Protein AF-A0A2V9JIM0-F1 (afdb_monomer)

pLDDT: mean 87.78, std 13.66, range [45.94, 98.75]

Structure (mmCIF, N/CA/C/O backbone):
data_AF-A0A2V9JIM0-F1
#
_entry.id   AF-A0A2V9JIM0-F1
#
loop_
_atom_site.group_PDB
_atom_site.id
_atom_site.type_symbol
_atom_site.label_atom_id
_atom_site.label_alt_id
_atom_site.label_comp_id
_atom_site.label_asym_id
_atom_site.label_entity_id
_atom_site.label_seq_id
_atom_site.pdbx_PDB_ins_code
_atom_site.Cartn_x
_atom_site.Cartn_y
_atom_site.Cartn_z
_atom_site.occupancy
_atom_site.B_iso_or_equiv
_atom_site.auth_seq_id
_atom_site.auth_comp_id
_atom_site.auth_asym_id
_atom_site.auth_atom_id
_atom_site.pdbx_PDB_model_num
ATOM 1 N N . SER A 1 1 ? -52.225 -7.316 52.080 1.00 48.94 1 SER A N 1
ATOM 2 C CA . SER A 1 1 ? -50.772 -7.305 51.815 1.00 48.94 1 SER A CA 1
ATOM 3 C C . SER A 1 1 ? -50.327 -8.736 51.557 1.00 48.94 1 SER A C 1
ATOM 5 O O . SER A 1 1 ? -50.255 -9.518 52.492 1.00 48.94 1 SER A O 1
ATOM 7 N N . SER A 1 2 ? -50.144 -9.144 50.296 1.00 45.94 2 SER A N 1
ATOM 8 C CA . SER A 1 2 ? -49.683 -10.506 49.982 1.00 45.94 2 SER A CA 1
ATOM 9 C C . SER A 1 2 ? -48.158 -10.573 50.063 1.00 45.94 2 SER A C 1
ATOM 11 O O . SER A 1 2 ? -47.454 -10.209 49.123 1.00 45.94 2 SER A O 1
ATOM 13 N N . THR A 1 3 ? -47.663 -11.039 51.201 1.00 54.75 3 THR A N 1
ATOM 14 C CA . THR A 1 3 ? -46.244 -11.136 51.573 1.00 54.75 3 THR A CA 1
ATOM 15 C C . THR A 1 3 ? -45.541 -12.387 51.009 1.00 54.75 3 THR A C 1
ATOM 17 O O . THR A 1 3 ? -44.671 -12.938 51.670 1.00 54.75 3 THR A O 1
ATOM 20 N N . ASN A 1 4 ? -45.906 -12.866 49.810 1.00 56.72 4 ASN A N 1
ATOM 21 C CA . ASN A 1 4 ? -45.514 -14.209 49.329 1.00 56.72 4 ASN A CA 1
ATOM 22 C C . ASN A 1 4 ? -44.650 -14.255 48.055 1.00 56.72 4 ASN A C 1
ATOM 24 O O . ASN A 1 4 ? -44.518 -15.320 47.460 1.00 56.72 4 ASN A O 1
ATOM 28 N N . TYR A 1 5 ? -44.027 -13.153 47.633 1.00 58.66 5 TYR A N 1
ATOM 29 C CA . TYR A 1 5 ? -43.109 -13.178 46.486 1.00 58.66 5 TYR A CA 1
ATOM 30 C C . TYR A 1 5 ? -41.718 -12.691 46.893 1.00 58.66 5 TYR A C 1
ATOM 32 O O . TYR A 1 5 ? -41.490 -11.495 47.057 1.00 58.66 5 TYR A O 1
ATOM 40 N N . ALA A 1 6 ? -40.783 -13.631 47.042 1.00 64.25 6 ALA A N 1
ATOM 41 C CA . ALA A 1 6 ? -39.358 -13.332 47.047 1.00 64.25 6 ALA A CA 1
ATOM 42 C C . ALA A 1 6 ? -38.899 -13.218 45.588 1.00 64.25 6 ALA A C 1
ATOM 44 O O . ALA A 1 6 ? -38.800 -14.217 44.878 1.00 64.25 6 ALA A O 1
ATOM 45 N N . VAL A 1 7 ? -38.669 -11.990 45.120 1.00 65.06 7 VAL A N 1
ATOM 46 C CA . VAL A 1 7 ? -38.095 -11.740 43.794 1.00 65.06 7 VAL A CA 1
ATOM 47 C C . VAL A 1 7 ? -36.579 -11.840 43.915 1.00 65.06 7 VAL A C 1
ATOM 49 O O . VAL A 1 7 ? -35.930 -10.956 44.468 1.00 65.06 7 VAL A O 1
ATOM 52 N N . THR A 1 8 ? -36.010 -12.928 43.410 1.00 63.12 8 THR A N 1
ATOM 53 C CA . THR A 1 8 ? -34.559 -13.096 43.284 1.00 63.12 8 THR A CA 1
ATOM 54 C C . THR A 1 8 ? -34.111 -12.674 41.892 1.00 63.12 8 THR A C 1
ATOM 56 O O . THR A 1 8 ? -34.502 -13.286 40.899 1.00 63.12 8 THR A O 1
ATOM 59 N N . TYR A 1 9 ? -33.270 -11.644 41.821 1.00 56.97 9 TYR A N 1
ATOM 60 C CA . TYR A 1 9 ? -32.608 -11.236 40.586 1.00 56.97 9 TYR A CA 1
ATOM 61 C C . TYR A 1 9 ? -31.336 -12.059 40.400 1.00 56.97 9 TYR A C 1
ATOM 63 O O . TYR A 1 9 ? -30.395 -11.950 41.183 1.00 56.97 9 TYR A O 1
ATOM 71 N N . VAL A 1 10 ? -31.307 -12.878 39.352 1.00 69.62 10 VAL A N 1
ATOM 72 C CA . VAL A 1 10 ? -30.068 -13.493 38.874 1.00 69.62 10 VAL A CA 1
ATOM 73 C C . VAL A 1 10 ? -29.445 -12.526 37.876 1.00 69.62 10 VAL A C 1
ATOM 75 O O . VAL A 1 10 ? -30.069 -12.181 36.874 1.00 69.62 10 VAL A O 1
ATOM 78 N N . ALA A 1 11 ? -28.229 -12.060 38.158 1.00 68.12 11 ALA A N 1
ATOM 79 C CA . ALA A 1 11 ? -27.498 -11.215 37.226 1.00 68.12 11 ALA A CA 1
ATOM 80 C C . ALA A 1 11 ? -27.100 -12.037 35.990 1.00 68.12 11 ALA A C 1
ATOM 82 O O . ALA A 1 11 ? -26.379 -13.028 36.102 1.00 68.12 11 ALA A O 1
ATOM 83 N N . GLY A 1 12 ? -27.576 -11.626 34.815 1.00 68.69 12 GLY A N 1
ATOM 84 C CA . GLY A 1 12 ? -27.058 -12.118 33.542 1.00 68.69 12 GLY A CA 1
ATOM 85 C C . GLY A 1 12 ? -25.710 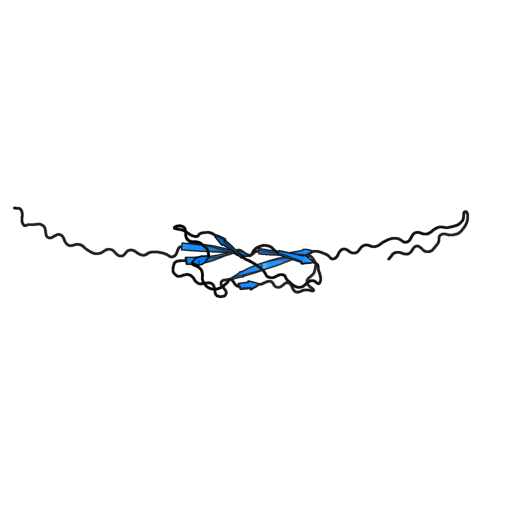-11.472 33.220 1.00 68.69 12 GLY A C 1
ATOM 86 O O . GLY A 1 12 ? -25.439 -10.343 33.629 1.00 68.69 12 GLY A O 1
ATOM 87 N N . THR A 1 13 ? -24.862 -12.172 32.473 1.00 68.38 13 THR A N 1
ATOM 88 C CA . THR A 1 13 ? -23.616 -11.620 31.933 1.00 68.38 13 THR A CA 1
ATOM 89 C C . THR A 1 13 ? -23.851 -11.078 30.522 1.00 68.38 13 THR A C 1
ATOM 91 O O . THR A 1 13 ? -24.440 -11.751 29.680 1.00 68.38 13 THR A O 1
ATOM 94 N N . LEU A 1 14 ? -23.383 -9.856 30.254 1.00 67.44 14 LEU A N 1
ATOM 95 C CA . LEU A 1 14 ? -23.351 -9.270 28.913 1.00 67.44 14 LEU A CA 1
ATOM 96 C C . LEU A 1 14 ? -21.912 -9.302 28.391 1.00 67.44 14 LEU A C 1
ATOM 98 O O . LEU A 1 14 ? -21.028 -8.676 28.973 1.00 67.44 14 LEU A O 1
ATOM 102 N N . THR A 1 15 ? -21.680 -10.012 27.289 1.00 72.88 15 THR A N 1
ATOM 103 C CA . THR A 1 15 ? -20.395 -10.011 26.581 1.00 72.88 15 THR A CA 1
ATOM 104 C C . THR A 1 15 ? -20.461 -9.019 25.426 1.00 72.88 15 THR A C 1
ATOM 106 O O . THR A 1 15 ? -21.327 -9.130 24.562 1.00 72.88 15 THR A O 1
ATOM 109 N N . ILE A 1 16 ? -19.550 -8.044 25.415 1.00 75.31 16 ILE A N 1
ATOM 110 C CA . ILE A 1 16 ? -19.388 -7.102 24.304 1.00 75.31 16 ILE A CA 1
ATOM 111 C C . ILE A 1 16 ? -18.238 -7.612 23.436 1.00 75.31 16 ILE A C 1
ATOM 113 O O . ILE A 1 16 ? -17.094 -7.669 23.887 1.00 75.31 16 ILE A O 1
ATOM 117 N N . ASN A 1 17 ? -18.535 -7.981 22.193 1.00 84.88 17 ASN A N 1
ATOM 118 C CA . ASN A 1 17 ? -17.509 -8.378 21.235 1.00 84.88 17 ASN A CA 1
ATOM 119 C C . ASN A 1 17 ? -16.884 -7.131 20.599 1.00 84.88 17 ASN A C 1
ATOM 121 O O . ASN A 1 17 ? -17.587 -6.172 20.280 1.00 84.88 17 ASN A O 1
ATOM 125 N N . ALA A 1 18 ? -15.569 -7.167 20.378 1.00 88.00 18 ALA A N 1
ATOM 126 C CA . ALA A 1 18 ? -14.876 -6.127 19.629 1.00 88.00 18 ALA A CA 1
ATOM 127 C C . ALA A 1 18 ? -15.408 -6.053 18.186 1.00 88.00 18 ALA A C 1
ATOM 129 O O . ALA A 1 18 ? -15.612 -7.083 17.537 1.00 88.00 18 ALA A O 1
ATOM 130 N N . ALA A 1 19 ? -15.607 -4.838 17.678 1.00 92.94 19 ALA A N 1
ATOM 131 C CA . ALA A 1 19 ? -15.981 -4.617 16.285 1.00 92.94 19 ALA A CA 1
ATOM 132 C C . ALA A 1 19 ? -14.772 -4.843 15.354 1.00 92.94 19 ALA A C 1
ATOM 134 O O . ALA A 1 19 ? -13.628 -4.891 15.802 1.00 92.94 19 ALA A O 1
ATOM 135 N N . VAL A 1 20 ? -14.999 -5.001 14.049 1.00 96.00 20 VAL A N 1
ATOM 136 C CA . VAL A 1 20 ? -13.913 -5.216 13.076 1.00 96.00 20 VAL A CA 1
ATOM 137 C C . VAL A 1 20 ? -13.655 -3.933 12.293 1.00 96.00 20 VAL A 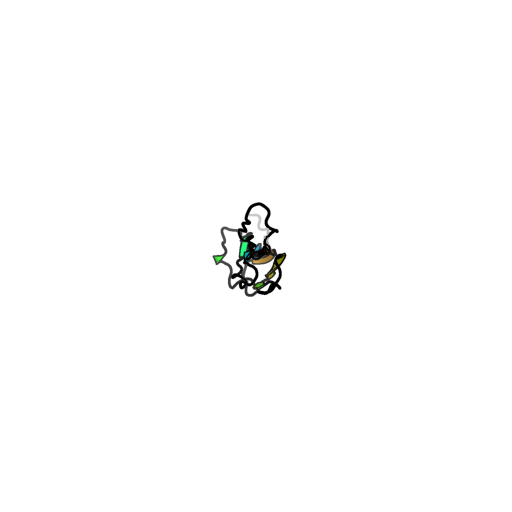C 1
ATOM 139 O O . VAL A 1 20 ? -14.552 -3.427 11.625 1.00 96.00 20 VAL A O 1
ATOM 142 N N . VAL A 1 21 ? -12.412 -3.449 12.316 1.00 97.81 21 VAL A N 1
ATOM 143 C CA . VAL A 1 21 ? -11.926 -2.414 11.395 1.00 97.81 21 VAL A CA 1
ATOM 144 C C . VAL A 1 21 ? -11.207 -3.083 10.233 1.00 97.81 21 VAL A C 1
ATOM 146 O O . VAL A 1 21 ? -10.300 -3.893 10.424 1.00 97.81 21 VAL A O 1
ATOM 149 N N . THR A 1 22 ? -11.582 -2.715 9.013 1.00 98.44 22 THR A N 1
ATOM 150 C CA . THR A 1 22 ? -10.874 -3.136 7.804 1.00 98.44 22 THR A CA 1
ATOM 151 C C . THR A 1 22 ? -9.791 -2.121 7.466 1.00 98.44 22 THR A C 1
ATOM 153 O O . THR A 1 22 ? -10.084 -0.949 7.216 1.00 98.44 22 THR A O 1
ATOM 156 N N . VAL A 1 23 ? -8.544 -2.586 7.445 1.00 98.62 23 VAL A N 1
ATOM 157 C CA . VAL A 1 23 ? -7.349 -1.834 7.062 1.00 98.62 23 VAL A CA 1
ATOM 158 C C . VAL A 1 23 ? -7.002 -2.186 5.620 1.00 98.62 23 VAL A C 1
ATOM 160 O O . VAL A 1 23 ? -6.628 -3.320 5.324 1.00 98.62 23 VAL A O 1
ATOM 163 N N . THR A 1 24 ? -7.118 -1.219 4.718 1.00 98.62 24 THR A N 1
ATOM 164 C CA . THR A 1 24 ? -6.848 -1.413 3.289 1.00 98.62 24 THR A CA 1
ATOM 165 C C . THR A 1 24 ? -5.568 -0.693 2.905 1.00 98.62 24 THR A C 1
ATOM 167 O O . THR A 1 24 ? -5.483 0.525 3.050 1.00 98.62 24 THR A O 1
ATOM 170 N N . ALA A 1 25 ? -4.572 -1.422 2.404 1.00 98.69 25 ALA A N 1
ATOM 171 C CA . ALA A 1 25 ? -3.400 -0.799 1.799 1.00 98.69 25 ALA A CA 1
ATOM 172 C C . ALA A 1 25 ? -3.813 -0.042 0.531 1.00 98.69 25 ALA A C 1
ATOM 174 O O . ALA A 1 25 ? -4.405 -0.610 -0.387 1.00 98.69 25 ALA A O 1
ATOM 175 N N . ASN A 1 26 ? -3.486 1.246 0.473 1.00 98.62 26 ASN A N 1
ATOM 176 C CA . ASN A 1 26 ? -3.786 2.065 -0.689 1.00 98.62 26 ASN A CA 1
ATOM 177 C C . ASN A 1 26 ? -2.856 1.688 -1.847 1.00 98.62 26 ASN A C 1
ATOM 179 O O . ASN A 1 26 ? -1.669 1.412 -1.651 1.00 98.62 26 ASN A O 1
ATOM 183 N N . ASN A 1 27 ? -3.393 1.719 -3.065 1.00 98.56 27 ASN A N 1
ATOM 184 C CA . ASN A 1 27 ? -2.592 1.505 -4.263 1.00 98.56 27 ASN A CA 1
ATOM 185 C C . ASN A 1 27 ? -1.558 2.622 -4.433 1.00 98.56 27 ASN A C 1
ATOM 187 O O . ASN A 1 27 ? -1.804 3.781 -4.095 1.00 98.56 27 ASN A O 1
ATOM 191 N N . ALA A 1 28 ? -0.414 2.271 -5.006 1.00 98.19 28 ALA A N 1
ATOM 192 C CA . ALA A 1 28 ? 0.673 3.197 -5.280 1.00 98.19 28 ALA A CA 1
ATOM 193 C C . ALA A 1 28 ? 1.263 2.937 -6.667 1.00 98.19 28 ALA A C 1
ATOM 195 O O . ALA A 1 28 ? 1.039 1.891 -7.277 1.00 98.19 28 ALA A O 1
ATOM 196 N N . SER A 1 29 ? 2.052 3.881 -7.173 1.00 97.25 29 SER A N 1
ATOM 197 C CA . SER A 1 29 ? 2.815 3.674 -8.401 1.00 97.25 29 SER A CA 1
ATOM 198 C C . SER A 1 29 ? 4.184 4.335 -8.333 1.00 97.25 29 SER A C 1
ATOM 200 O O . SER A 1 29 ? 4.401 5.254 -7.541 1.00 97.25 29 SER A O 1
ATOM 202 N N . ARG A 1 30 ? 5.114 3.851 -9.157 1.00 95.56 30 ARG A N 1
ATOM 203 C CA . ARG A 1 30 ? 6.428 4.470 -9.364 1.00 95.56 30 ARG A CA 1
ATOM 204 C C . ARG A 1 30 ? 6.961 4.182 -10.760 1.00 95.56 30 ARG A C 1
ATOM 206 O O . ARG A 1 30 ? 6.520 3.239 -11.411 1.00 95.56 30 ARG A O 1
ATOM 213 N N . ALA A 1 31 ? 7.936 4.965 -11.207 1.00 94.19 31 ALA A N 1
ATOM 214 C CA . ALA A 1 31 ? 8.709 4.637 -12.400 1.00 94.19 31 ALA A CA 1
ATOM 215 C C . ALA A 1 31 ? 9.717 3.509 -12.115 1.00 94.19 31 ALA A C 1
ATOM 217 O O . ALA A 1 31 ? 10.206 3.363 -10.990 1.00 94.19 31 ALA A O 1
ATOM 218 N N . TYR A 1 32 ? 10.057 2.733 -13.143 1.00 91.94 32 TYR A N 1
ATOM 219 C CA . TYR A 1 32 ? 11.172 1.790 -13.095 1.00 91.94 32 TYR A CA 1
ATOM 220 C C . TYR A 1 32 ? 12.469 2.491 -12.655 1.00 91.94 32 TYR A C 1
ATOM 222 O O . TYR A 1 32 ? 12.755 3.611 -13.077 1.00 91.94 32 TYR A O 1
ATOM 230 N N . GLY A 1 33 ? 13.240 1.846 -11.777 1.00 90.19 33 GLY A N 1
ATOM 231 C CA . GLY A 1 33 ? 14.464 2.406 -11.198 1.00 90.19 33 GLY A CA 1
ATOM 232 C C . GLY A 1 33 ? 14.249 3.370 -10.025 1.00 90.19 33 GLY 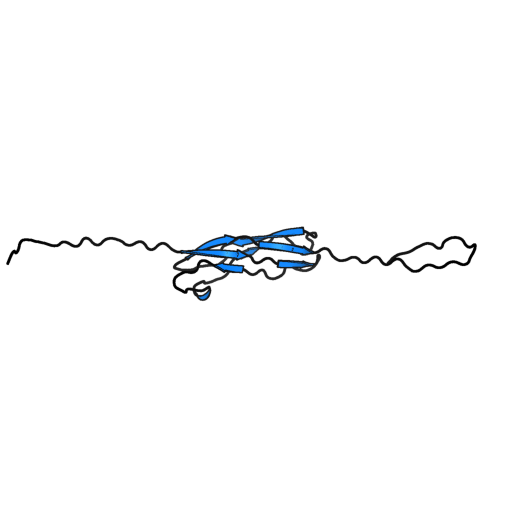A C 1
ATOM 233 O O . GLY A 1 33 ? 15.178 3.578 -9.248 1.00 90.19 33 GLY A O 1
ATOM 234 N N . ALA A 1 34 ? 13.042 3.916 -9.829 1.00 93.56 34 ALA A N 1
ATOM 235 C CA . ALA A 1 34 ? 12.744 4.747 -8.662 1.00 93.56 34 ALA A CA 1
ATOM 236 C C . ALA A 1 34 ? 12.595 3.898 -7.387 1.00 93.56 34 ALA A C 1
ATOM 238 O O . ALA A 1 34 ? 12.197 2.731 -7.447 1.00 93.56 34 ALA A O 1
ATOM 239 N N . ALA A 1 35 ? 12.863 4.491 -6.222 1.00 95.75 35 ALA A N 1
ATOM 240 C CA . ALA A 1 35 ? 12.577 3.863 -4.933 1.00 95.75 35 ALA A CA 1
ATOM 241 C C . ALA A 1 35 ? 11.064 3.643 -4.734 1.00 95.75 35 ALA A C 1
ATOM 243 O O . ALA A 1 35 ? 10.236 4.332 -5.336 1.00 95.75 35 ALA A O 1
ATOM 244 N N . ASN A 1 36 ? 10.696 2.687 -3.875 1.00 96.69 36 ASN A N 1
ATOM 245 C CA . ASN A 1 36 ? 9.298 2.517 -3.479 1.00 96.69 36 ASN A CA 1
ATOM 246 C C . ASN A 1 36 ? 8.808 3.763 -2.724 1.00 96.69 36 ASN A C 1
ATOM 248 O O . ASN A 1 36 ? 9.537 4.262 -1.863 1.00 96.69 36 ASN A O 1
ATOM 252 N N . PRO A 1 37 ? 7.591 4.258 -3.015 1.00 97.25 37 PRO A N 1
ATOM 253 C CA . PRO A 1 37 ? 7.002 5.330 -2.228 1.00 97.25 37 PRO A CA 1
ATOM 254 C C . PRO A 1 37 ? 6.664 4.831 -0.819 1.00 97.25 37 PRO A C 1
ATOM 256 O O . PRO A 1 37 ? 6.527 3.628 -0.583 1.00 97.25 37 PRO A O 1
ATOM 259 N N . THR A 1 38 ? 6.458 5.760 0.111 1.00 97.31 38 THR A N 1
ATOM 260 C CA . THR A 1 38 ? 5.846 5.431 1.401 1.00 97.31 38 THR A CA 1
ATOM 261 C C . THR A 1 38 ? 4.416 4.953 1.164 1.00 97.31 38 THR A C 1
ATOM 263 O O . THR A 1 38 ? 3.583 5.698 0.646 1.00 97.31 38 THR A O 1
ATOM 266 N N . PHE A 1 39 ? 4.123 3.708 1.534 1.00 98.25 39 PHE A N 1
ATOM 267 C CA . PHE A 1 39 ? 2.771 3.169 1.435 1.00 98.25 39 PHE A CA 1
ATOM 268 C C . PHE A 1 39 ? 1.867 3.748 2.521 1.00 98.25 39 PHE A C 1
ATOM 270 O O . PHE A 1 39 ? 2.309 4.064 3.624 1.00 98.25 39 PHE A O 1
ATOM 277 N N . THR A 1 40 ? 0.583 3.866 2.202 1.00 98.25 40 THR A N 1
ATOM 278 C CA . THR A 1 40 ? -0.446 4.368 3.117 1.00 98.25 40 THR A CA 1
ATOM 279 C C . THR A 1 40 ? -1.597 3.374 3.198 1.00 98.25 40 THR A C 1
ATOM 281 O O . THR A 1 40 ? -1.730 2.499 2.341 1.00 98.25 40 THR A O 1
ATOM 284 N N . ALA A 1 41 ? -2.428 3.499 4.229 1.00 98.25 41 ALA A N 1
ATOM 285 C CA . ALA A 1 41 ? -3.618 2.679 4.402 1.00 98.25 41 ALA A CA 1
ATOM 286 C C . ALA A 1 41 ? -4.848 3.543 4.686 1.00 98.25 41 ALA A C 1
ATOM 288 O O . ALA A 1 41 ? -4.736 4.648 5.219 1.00 98.25 41 ALA A O 1
ATOM 289 N N . SER A 1 42 ? -6.015 3.019 4.335 1.00 98.00 42 SER A N 1
ATOM 290 C CA . SER A 1 42 ? -7.327 3.549 4.696 1.00 98.00 42 SER A CA 1
ATOM 291 C C . SER A 1 42 ? -8.034 2.598 5.664 1.00 98.00 42 SER A C 1
ATOM 293 O O . SER A 1 42 ? -7.788 1.390 5.668 1.00 98.00 42 SER A O 1
ATOM 295 N N . TYR A 1 43 ? -8.898 3.156 6.512 1.00 97.94 43 TYR A N 1
ATOM 296 C CA . TYR A 1 43 ? -9.575 2.435 7.590 1.00 97.94 43 TYR A CA 1
ATOM 297 C C . TYR A 1 43 ? -11.084 2.603 7.458 1.00 97.94 43 TYR A C 1
ATOM 299 O O . TYR A 1 43 ? -11.567 3.708 7.209 1.00 97.94 43 TYR A O 1
ATOM 307 N N . SER A 1 44 ? -11.829 1.519 7.647 1.00 97.44 44 SER 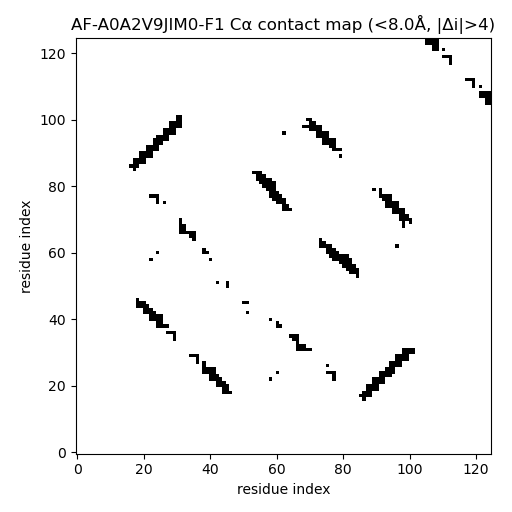A N 1
ATOM 308 C CA . SER A 1 44 ? -13.296 1.515 7.600 1.00 97.44 44 SER A CA 1
ATOM 309 C C . SER A 1 44 ? -13.879 0.501 8.586 1.00 97.44 44 SER A C 1
ATOM 311 O O . SER A 1 44 ? -13.167 -0.389 9.046 1.00 97.44 44 SER A O 1
ATOM 313 N N . GLY A 1 45 ? -15.166 0.630 8.918 1.00 95.50 45 GLY A N 1
ATOM 314 C CA . GLY A 1 45 ? -15.843 -0.265 9.871 1.00 95.50 45 GLY A CA 1
ATOM 315 C C . GLY A 1 45 ? -15.873 0.235 11.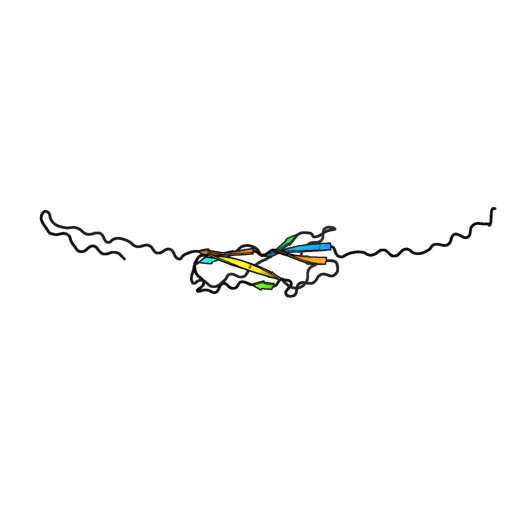319 1.00 95.50 45 GLY A C 1
ATOM 316 O O . GLY A 1 45 ? -16.265 -0.512 12.211 1.00 95.50 45 GLY A O 1
ATOM 317 N N . PHE A 1 46 ? -15.492 1.492 11.566 1.00 95.75 46 PHE A N 1
ATOM 318 C CA . PHE A 1 46 ? -15.721 2.130 12.864 1.00 95.75 46 PHE A CA 1
ATOM 319 C C . PHE A 1 46 ? -17.219 2.252 13.157 1.00 95.75 46 PHE A C 1
ATOM 321 O O . PHE A 1 46 ? -18.027 2.486 12.255 1.00 95.75 46 PHE A O 1
ATOM 328 N N . VAL A 1 47 ? -17.580 2.113 14.430 1.00 93.69 47 VAL A N 1
ATOM 329 C 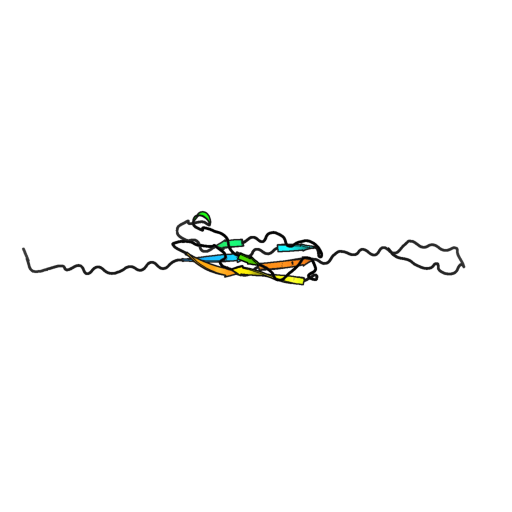CA . VAL A 1 47 ? -18.961 2.202 14.918 1.00 93.69 47 VAL A CA 1
ATOM 330 C C . VAL A 1 47 ? -19.078 3.312 15.960 1.00 93.69 47 VAL A C 1
ATOM 332 O O . VAL A 1 47 ? -18.077 3.851 16.415 1.00 93.69 47 VAL A O 1
ATOM 335 N N . ASN A 1 48 ? -20.304 3.685 16.334 1.00 92.50 48 ASN A N 1
ATOM 336 C CA . ASN A 1 48 ? -20.571 4.669 17.397 1.00 92.50 48 ASN A CA 1
ATOM 337 C C . ASN A 1 48 ? -19.957 6.068 17.175 1.00 92.50 48 ASN A C 1
ATOM 339 O O . ASN A 1 48 ? -19.765 6.814 18.129 1.00 92.50 48 ASN A O 1
ATOM 343 N N . GLY A 1 49 ? -19.673 6.439 15.922 1.00 92.94 49 GLY A N 1
ATOM 344 C CA . GLY A 1 49 ? -19.027 7.716 15.597 1.00 92.94 49 GLY A CA 1
ATOM 345 C C . GLY A 1 49 ? -17.514 7.732 15.830 1.00 92.94 49 GLY A C 1
ATOM 346 O O . GLY A 1 49 ? -16.897 8.787 15.689 1.00 92.94 49 GLY A O 1
ATOM 347 N N . ASP A 1 50 ? -16.912 6.583 16.149 1.00 95.94 50 ASP A N 1
ATOM 348 C CA . ASP A 1 50 ? -15.465 6.452 16.254 1.00 95.94 50 ASP A CA 1
ATOM 349 C C . ASP A 1 50 ? -14.782 6.733 14.909 1.00 95.94 50 ASP A C 1
ATOM 351 O O . ASP A 1 50 ? -15.336 6.553 13.821 1.00 95.94 50 ASP A O 1
ATOM 355 N N . THR A 1 51 ? -13.524 7.153 14.994 1.00 95.88 51 THR A N 1
ATOM 356 C CA . THR A 1 51 ? -12.658 7.407 13.840 1.00 95.88 51 THR A CA 1
ATOM 357 C C . THR A 1 51 ? -11.297 6.760 14.069 1.00 95.88 51 THR A C 1
ATOM 359 O O . THR A 1 51 ? -11.035 6.215 15.139 1.00 95.88 51 THR A O 1
ATOM 362 N N . ALA A 1 52 ? -10.376 6.883 13.108 1.00 94.75 52 ALA A N 1
ATOM 363 C CA . ALA A 1 52 ? -9.008 6.379 13.251 1.00 94.75 52 ALA A CA 1
ATOM 364 C C . ALA A 1 52 ? -8.250 6.926 14.482 1.00 94.75 52 ALA A C 1
ATOM 366 O O . ALA A 1 52 ? -7.238 6.348 14.860 1.00 94.75 52 ALA A O 1
ATOM 367 N N . ALA A 1 53 ? -8.746 7.980 15.143 1.00 95.88 53 ALA A N 1
ATOM 368 C CA . ALA A 1 53 ? -8.190 8.499 16.393 1.00 95.88 53 ALA A CA 1
ATOM 369 C C . ALA A 1 53 ? -8.238 7.502 17.570 1.00 95.88 53 ALA A C 1
ATOM 371 O O . ALA A 1 53 ? -7.481 7.664 18.522 1.00 95.88 53 ALA A O 1
ATOM 372 N N . VAL A 1 54 ? -9.103 6.478 17.522 1.00 95.81 54 VAL A N 1
ATOM 373 C CA . VAL A 1 54 ? -9.155 5.419 18.554 1.00 95.81 54 VAL A CA 1
ATOM 374 C C . VAL A 1 54 ? -8.105 4.325 18.340 1.00 95.81 54 VAL A C 1
ATOM 376 O O . VAL A 1 54 ? -7.949 3.441 19.184 1.00 95.81 54 VAL A O 1
ATOM 379 N N . LEU A 1 55 ? -7.405 4.353 17.203 1.00 96.44 55 LEU A N 1
ATOM 380 C CA . LEU A 1 55 ? -6.336 3.415 16.886 1.00 96.44 55 LEU A CA 1
ATOM 381 C C . LEU A 1 55 ? -5.003 3.935 17.425 1.00 96.44 55 LEU A C 1
ATOM 383 O O . LEU A 1 55 ? -4.729 5.132 17.413 1.00 96.44 55 LEU A O 1
ATOM 387 N N . SER A 1 56 ? -4.146 3.017 17.860 1.00 97.75 56 SER A N 1
ATOM 388 C CA . SER A 1 56 ? -2.760 3.299 18.233 1.00 97.75 56 SER A CA 1
ATOM 389 C C . SER A 1 56 ? -1.799 2.486 17.372 1.00 97.75 56 SER A C 1
ATOM 391 O O . SER A 1 56 ? -2.110 1.360 16.982 1.00 97.75 56 SER A O 1
ATOM 393 N N . GLY A 1 57 ? -0.618 3.042 17.101 1.00 96.94 57 GLY A N 1
ATOM 394 C CA . GLY A 1 57 ? 0.375 2.427 16.218 1.00 96.94 57 GLY A CA 1
ATOM 395 C C . GLY A 1 57 ? 0.015 2.542 14.734 1.00 96.94 57 GLY A C 1
ATOM 396 O O . GLY A 1 57 ? -0.819 3.358 14.346 1.00 96.94 57 GLY A O 1
ATOM 397 N N . SER A 1 58 ? 0.670 1.727 13.906 1.00 96.62 58 SER A N 1
ATOM 398 C CA . SER A 1 58 ? 0.538 1.771 12.445 1.00 96.62 58 SER A CA 1
ATOM 399 C C . SER A 1 58 ? 0.585 0.372 11.827 1.00 96.62 58 SER A C 1
ATOM 401 O O . SER A 1 58 ? 1.278 -0.507 12.353 1.00 96.62 58 SER A O 1
ATOM 403 N N . PRO A 1 59 ? -0.119 0.147 10.700 1.00 98.00 59 PRO A N 1
ATOM 404 C CA . PRO A 1 59 ? -0.068 -1.117 9.988 1.00 98.00 59 PRO A CA 1
ATOM 405 C C . PRO A 1 59 ? 1.320 -1.325 9.401 1.00 98.00 59 PRO A C 1
ATOM 407 O O . PRO A 1 59 ? 2.016 -0.375 9.036 1.00 98.00 59 PRO A O 1
ATOM 410 N N . SER A 1 60 ? 1.694 -2.589 9.246 1.00 98.38 60 SER A N 1
ATOM 411 C CA . SER A 1 60 ? 2.829 -2.949 8.410 1.00 98.38 60 SER A CA 1
ATOM 412 C C . SER A 1 60 ? 2.364 -3.020 6.959 1.00 98.38 60 SER A C 1
ATOM 414 O O . SER A 1 60 ? 1.424 -3.748 6.641 1.00 98.38 60 SER A O 1
ATOM 416 N N . LEU A 1 61 ? 3.014 -2.248 6.090 1.00 98.62 61 LEU A N 1
ATOM 417 C CA . LEU A 1 61 ? 2.763 -2.218 4.653 1.00 98.62 61 LEU A CA 1
ATOM 418 C C . LEU A 1 61 ? 4.058 -2.582 3.938 1.00 98.62 61 LEU A C 1
ATOM 420 O O . LEU A 1 61 ? 5.042 -1.846 4.016 1.00 98.62 61 LEU A O 1
ATOM 424 N N . THR A 1 62 ? 4.077 -3.729 3.266 1.00 98.38 62 THR A N 1
ATOM 425 C CA . THR A 1 62 ? 5.302 -4.270 2.659 1.00 98.38 62 THR A CA 1
ATOM 426 C C . THR A 1 62 ? 5.060 -4.759 1.243 1.00 98.38 62 THR A C 1
ATOM 428 O O . THR A 1 62 ? 3.948 -5.115 0.869 1.00 98.38 62 THR A O 1
ATOM 431 N N . THR A 1 63 ? 6.109 -4.777 0.431 1.00 98.44 63 THR A N 1
ATOM 432 C CA . THR A 1 63 ? 6.080 -5.366 -0.907 1.00 98.44 63 THR A CA 1
ATOM 433 C C . THR A 1 63 ? 7.404 -6.067 -1.174 1.00 98.44 63 THR A C 1
ATOM 435 O O . THR A 1 63 ? 8.430 -5.694 -0.607 1.00 98.44 63 THR A O 1
ATOM 438 N N . THR A 1 64 ? 7.391 -7.069 -2.049 1.00 97.56 64 THR A N 1
ATOM 439 C CA . THR A 1 64 ? 8.612 -7.727 -2.536 1.00 97.56 64 THR A CA 1
ATOM 440 C C . THR A 1 64 ? 9.306 -6.927 -3.639 1.00 97.56 64 THR A C 1
ATOM 442 O O . THR A 1 64 ? 10.453 -7.219 -3.972 1.00 97.56 64 THR A O 1
ATOM 445 N N . ALA A 1 65 ? 8.639 -5.914 -4.205 1.00 96.69 65 ALA A N 1
ATOM 446 C CA . ALA A 1 65 ? 9.222 -5.065 -5.233 1.00 96.69 65 ALA A CA 1
ATOM 447 C C . ALA A 1 65 ? 10.405 -4.255 -4.684 1.00 96.69 65 ALA A C 1
ATOM 449 O O . ALA A 1 65 ? 10.307 -3.584 -3.660 1.00 96.69 65 ALA A O 1
ATOM 450 N N . THR A 1 66 ? 11.503 -4.249 -5.423 1.00 95.94 66 THR A N 1
ATOM 451 C CA . THR A 1 66 ? 12.701 -3.427 -5.208 1.00 95.94 66 THR A CA 1
ATOM 452 C C . THR A 1 66 ? 12.826 -2.383 -6.316 1.00 95.94 66 THR A C 1
ATOM 454 O O . THR A 1 66 ? 12.167 -2.498 -7.347 1.00 95.94 66 THR A O 1
ATOM 457 N N . ALA A 1 67 ? 13.711 -1.391 -6.176 1.00 91.88 67 ALA A N 1
ATOM 458 C CA . ALA A 1 67 ? 13.911 -0.362 -7.207 1.00 91.88 67 ALA A CA 1
ATOM 459 C C . ALA A 1 67 ? 14.159 -0.939 -8.624 1.00 91.88 67 ALA A C 1
ATOM 461 O O . ALA A 1 67 ? 13.655 -0.384 -9.601 1.00 91.88 67 ALA A O 1
ATOM 462 N N . SER A 1 68 ? 14.838 -2.092 -8.719 1.00 92.88 68 SER A N 1
ATOM 463 C CA . SER A 1 68 ? 15.152 -2.820 -9.961 1.00 92.88 68 SER A CA 1
ATOM 464 C C . SER A 1 68 ? 14.068 -3.791 -10.441 1.00 92.88 68 SER A C 1
ATOM 466 O O . SER A 1 68 ? 14.249 -4.463 -11.454 1.00 92.88 68 SER A O 1
ATOM 468 N N . SER A 1 69 ? 12.948 -3.903 -9.728 1.00 95.25 69 SER A N 1
ATOM 469 C CA . SER A 1 69 ? 11.837 -4.753 -10.154 1.00 95.25 69 SER A CA 1
ATOM 470 C C . SER A 1 69 ? 11.262 -4.275 -11.497 1.00 95.25 69 SER A C 1
ATOM 472 O O . SER A 1 69 ? 11.040 -3.069 -11.641 1.00 95.25 69 SER A O 1
ATOM 474 N N . PRO A 1 70 ? 11.035 -5.182 -12.469 1.00 94.12 70 PRO A N 1
ATOM 475 C CA . PRO A 1 70 ? 10.483 -4.845 -13.779 1.00 94.12 70 PRO A CA 1
ATOM 476 C C . PRO A 1 70 ? 9.141 -4.114 -13.721 1.00 94.12 70 PRO A C 1
ATOM 478 O O . PRO A 1 70 ? 8.440 -4.130 -12.711 1.00 94.12 70 PRO A O 1
ATOM 481 N N . ALA A 1 71 ? 8.755 -3.512 -14.846 1.00 94.94 71 ALA A N 1
ATOM 482 C CA . ALA A 1 71 ? 7.428 -2.930 -14.992 1.00 94.94 71 ALA A CA 1
ATOM 483 C C . ALA A 1 71 ? 6.350 -4.022 -14.877 1.00 94.94 71 ALA A C 1
ATOM 485 O O . ALA A 1 71 ? 6.236 -4.884 -15.746 1.00 94.94 71 ALA A O 1
ATOM 486 N N . SER A 1 72 ? 5.609 -4.009 -13.770 1.00 96.94 72 SER A N 1
ATOM 487 C CA . SER A 1 72 ? 4.553 -4.968 -13.443 1.00 96.94 72 SER A CA 1
ATOM 488 C C . SER A 1 72 ? 3.744 -4.477 -12.236 1.00 96.94 72 SER A C 1
ATOM 490 O O . SER A 1 72 ? 4.080 -3.469 -11.604 1.00 96.94 72 SER A O 1
ATOM 492 N N . ALA A 1 73 ? 2.684 -5.209 -11.903 1.00 97.75 73 ALA A N 1
ATOM 493 C CA . ALA A 1 73 ? 1.947 -5.054 -10.658 1.00 97.75 73 ALA A CA 1
ATOM 494 C C . ALA A 1 73 ? 2.563 -5.929 -9.556 1.00 97.75 73 ALA A C 1
ATOM 496 O O . ALA A 1 73 ? 2.826 -7.116 -9.757 1.00 97.75 73 ALA A O 1
ATOM 497 N N . TYR A 1 74 ? 2.751 -5.343 -8.377 1.00 98.19 74 TYR A N 1
ATOM 498 C CA . TYR A 1 74 ? 3.256 -6.011 -7.181 1.00 98.19 74 TYR A CA 1
ATOM 499 C C . TYR A 1 74 ? 2.283 -5.817 -6.028 1.00 98.19 74 TYR A C 1
ATOM 501 O O . TYR A 1 74 ? 1.727 -4.737 -5.846 1.00 98.19 74 TYR A O 1
ATOM 509 N N . THR A 1 75 ? 2.087 -6.845 -5.210 1.00 98.69 75 THR A N 1
ATOM 510 C CA . THR A 1 75 ? 1.219 -6.744 -4.035 1.00 98.69 75 THR A CA 1
ATOM 511 C C . THR A 1 75 ? 1.855 -5.856 -2.965 1.00 98.69 75 THR A C 1
ATOM 513 O O . THR A 1 75 ? 3.045 -5.986 -2.663 1.00 98.69 75 THR A O 1
ATOM 516 N N . ILE A 1 76 ? 1.047 -4.971 -2.380 1.00 98.75 76 ILE A N 1
ATOM 517 C CA . ILE A 1 76 ? 1.331 -4.300 -1.111 1.00 98.75 76 ILE A CA 1
ATOM 518 C C . ILE A 1 76 ? 0.575 -5.080 -0.036 1.00 98.75 76 ILE A C 1
ATOM 520 O O . ILE A 1 76 ? -0.649 -4.990 0.064 1.00 98.75 76 ILE A O 1
ATOM 524 N N . THR A 1 77 ? 1.303 -5.875 0.738 1.00 98.75 77 THR A N 1
ATOM 525 C CA . THR A 1 77 ? 0.750 -6.690 1.815 1.00 98.75 77 THR A CA 1
ATOM 526 C C . THR A 1 77 ? 0.481 -5.819 3.031 1.00 98.75 77 THR A C 1
ATOM 528 O O . THR A 1 77 ? 1.408 -5.203 3.566 1.00 98.75 77 THR A O 1
ATOM 531 N N . ALA A 1 78 ? -0.778 -5.793 3.467 1.00 98.50 78 ALA A N 1
ATOM 532 C CA . ALA A 1 78 ? -1.191 -5.165 4.713 1.00 98.50 78 ALA A CA 1
ATOM 533 C C . ALA A 1 78 ? -1.173 -6.186 5.855 1.00 98.50 78 ALA A C 1
ATOM 535 O O . ALA A 1 78 ? -1.700 -7.290 5.726 1.00 98.50 78 ALA A O 1
ATOM 536 N N . ALA A 1 79 ? -0.584 -5.809 6.984 1.00 98.25 79 ALA A N 1
ATOM 537 C CA . ALA A 1 79 ? -0.565 -6.610 8.201 1.00 98.25 79 ALA A CA 1
ATOM 538 C C . ALA A 1 79 ? -0.627 -5.713 9.443 1.00 98.25 79 ALA A C 1
ATOM 540 O O . ALA A 1 79 ? -0.473 -4.493 9.360 1.00 98.25 79 ALA A O 1
ATOM 541 N N . GLN A 1 80 ? -0.821 -6.326 10.613 1.00 97.31 80 GLN A N 1
ATOM 542 C CA . GLN A 1 80 ? -1.058 -5.602 11.862 1.00 97.31 80 GLN A CA 1
ATOM 543 C C . GLN A 1 80 ? 0.044 -4.602 12.216 1.00 97.31 80 GLN A C 1
ATOM 545 O O . GLN A 1 80 ? -0.268 -3.487 12.623 1.00 97.31 80 GLN A O 1
ATOM 550 N N . GLY A 1 81 ? 1.319 -4.955 12.036 1.00 97.44 81 GLY A N 1
ATOM 551 C CA . GLY A 1 81 ? 2.413 -4.094 12.487 1.00 97.44 81 GLY A CA 1
ATOM 552 C C . GLY A 1 81 ? 2.291 -3.811 13.985 1.00 97.44 81 GLY A C 1
ATOM 553 O O . GLY A 1 81 ? 2.299 -4.742 14.784 1.00 97.44 81 GLY A O 1
ATOM 554 N N . THR A 1 82 ? 2.147 -2.537 14.355 1.00 97.69 82 THR A N 1
ATOM 555 C CA . THR A 1 82 ? 1.930 -2.099 15.745 1.00 97.69 82 THR A CA 1
ATOM 556 C C . THR A 1 82 ? 0.491 -1.656 16.024 1.00 97.69 82 THR A C 1
ATOM 558 O O . THR A 1 82 ? 0.227 -1.107 17.094 1.00 97.69 82 THR A O 1
ATOM 561 N N . LEU A 1 83 ? -0.443 -1.883 15.088 1.00 97.06 83 LEU A N 1
ATOM 562 C CA . LEU A 1 83 ? -1.846 -1.513 15.271 1.00 97.06 83 LEU A CA 1
ATOM 563 C C . LEU A 1 83 ? -2.471 -2.215 16.472 1.00 97.06 83 LEU A C 1
ATOM 565 O O . LEU A 1 83 ? -2.474 -3.445 16.584 1.00 97.06 83 LEU A O 1
ATOM 569 N N . SER A 1 84 ? -3.088 -1.403 17.320 1.00 97.00 84 SER A N 1
ATOM 570 C CA . SER A 1 84 ? -3.858 -1.840 18.476 1.00 97.00 84 SER A CA 1
ATOM 571 C C . SER A 1 84 ? -5.060 -0.927 18.703 1.00 97.00 84 SER A C 1
ATOM 573 O O . SER A 1 84 ? -5.040 0.258 18.363 1.00 97.00 84 SER A O 1
ATOM 575 N N . ALA A 1 85 ? -6.123 -1.503 19.258 1.00 95.25 85 ALA A N 1
ATOM 576 C CA . ALA A 1 85 ? -7.324 -0.800 19.684 1.00 95.25 85 ALA A CA 1
ATOM 577 C C . ALA A 1 85 ? -8.059 -1.651 20.727 1.00 95.25 85 ALA A C 1
ATOM 579 O O . ALA A 1 85 ? -8.146 -2.867 20.580 1.00 95.25 85 ALA A O 1
ATOM 580 N N . THR A 1 86 ? -8.603 -1.021 21.769 1.00 92.69 86 THR A N 1
ATOM 581 C CA . THR A 1 86 ? -9.264 -1.743 22.873 1.00 92.69 86 THR A CA 1
ATOM 582 C C . THR A 1 86 ? -10.549 -2.443 22.430 1.00 92.69 86 THR A C 1
ATOM 584 O O . THR A 1 86 ? -10.804 -3.575 22.824 1.00 92.69 86 THR A O 1
ATOM 587 N N . ASN A 1 87 ? -11.350 -1.779 21.593 1.00 93.44 87 ASN A N 1
ATOM 588 C CA . ASN A 1 87 ? -12.693 -2.237 21.216 1.00 93.44 87 ASN A CA 1
ATOM 589 C C . ASN A 1 87 ? -12.770 -2.782 19.784 1.00 93.44 87 ASN A C 1
ATOM 591 O O . ASN A 1 87 ? -13.870 -3.022 19.282 1.00 93.44 87 ASN A O 1
ATOM 595 N N . TYR A 1 88 ? -11.623 -2.958 19.120 1.00 95.81 88 TYR A N 1
ATOM 596 C CA . TYR A 1 88 ? -11.576 -3.347 17.716 1.00 95.81 88 TYR A CA 1
ATOM 597 C C . TYR A 1 88 ? -10.564 -4.457 17.443 1.00 95.81 88 TYR A C 1
ATOM 599 O O . TYR A 1 88 ? -9.464 -4.483 17.989 1.00 95.81 88 TYR A O 1
ATOM 607 N N . THR A 1 89 ? -10.941 -5.348 16.534 1.00 96.81 89 THR A N 1
ATOM 608 C CA . THR A 1 89 ? -10.039 -6.275 15.844 1.00 96.81 89 THR A CA 1
ATOM 609 C C . THR A 1 89 ? -9.826 -5.804 14.406 1.00 96.81 89 THR A C 1
ATOM 611 O O . THR A 1 89 ? -10.563 -4.946 13.913 1.00 96.81 89 THR A O 1
ATOM 614 N N . PHE A 1 90 ? -8.811 -6.341 13.726 1.00 98.00 90 PHE A N 1
ATOM 615 C CA . PHE A 1 90 ? -8.405 -5.863 12.405 1.00 98.00 90 PHE A CA 1
ATOM 616 C C . PHE A 1 90 ? -8.521 -6.948 11.337 1.00 98.00 90 PHE A C 1
ATOM 618 O O . PHE A 1 90 ? -8.018 -8.058 11.511 1.00 98.00 90 PHE A O 1
ATOM 625 N N . ALA A 1 91 ? -9.127 -6.589 10.208 1.00 98.25 91 ALA A N 1
ATOM 626 C CA . ALA A 1 91 ? -9.046 -7.330 8.956 1.00 98.25 91 ALA A CA 1
ATOM 627 C C . ALA A 1 91 ? -8.180 -6.549 7.961 1.00 98.25 91 ALA A C 1
ATOM 629 O O . ALA A 1 91 ? -8.222 -5.319 7.942 1.00 98.25 91 ALA A O 1
ATOM 630 N N . PHE A 1 92 ? -7.405 -7.246 7.130 1.00 98.50 92 PHE A N 1
ATOM 631 C CA . PHE A 1 92 ? -6.440 -6.617 6.226 1.00 98.50 92 PHE A CA 1
ATOM 632 C C . PHE A 1 92 ? -6.775 -6.902 4.769 1.00 98.50 92 PHE A C 1
ATOM 634 O O . PHE A 1 92 ? -7.028 -8.045 4.390 1.00 98.50 92 PHE A O 1
ATOM 641 N N . VAL A 1 93 ? -6.735 -5.851 3.955 1.00 98.75 93 VAL A N 1
ATOM 642 C CA . VAL A 1 93 ? -6.895 -5.924 2.504 1.00 98.75 93 VAL A CA 1
ATOM 643 C C . VAL A 1 93 ? -5.634 -5.382 1.848 1.00 98.75 93 VAL A C 1
ATOM 645 O O . VAL A 1 93 ? -5.170 -4.281 2.153 1.00 98.75 93 VAL A O 1
ATOM 648 N N . ASN A 1 94 ? -5.071 -6.180 0.944 1.00 98.56 94 ASN A N 1
ATOM 649 C CA . ASN A 1 94 ? -3.858 -5.828 0.221 1.00 98.56 94 ASN A CA 1
ATOM 650 C C . ASN A 1 94 ? -4.131 -4.775 -0.857 1.00 98.56 94 ASN A C 1
ATOM 652 O O . ASN A 1 94 ? -5.206 -4.727 -1.451 1.00 98.56 94 ASN A O 1
ATOM 656 N N . GLY A 1 95 ? -3.106 -3.978 -1.134 1.00 98.44 95 GLY A N 1
ATOM 657 C CA . GLY A 1 95 ? -3.074 -3.009 -2.219 1.00 98.44 95 GLY A CA 1
ATOM 658 C C . GLY A 1 95 ? -2.176 -3.486 -3.354 1.00 98.44 95 GLY A C 1
ATOM 659 O O . GLY A 1 95 ? -1.606 -4.580 -3.319 1.00 98.44 95 GLY A O 1
ATOM 660 N N . THR A 1 96 ? -2.009 -2.631 -4.356 1.00 98.69 96 THR A N 1
ATOM 661 C CA . THR A 1 96 ? -1.141 -2.869 -5.511 1.00 98.69 96 THR A CA 1
ATOM 662 C C . THR A 1 96 ? -0.164 -1.714 -5.700 1.00 98.69 96 THR A C 1
ATOM 664 O O . THR A 1 96 ? -0.558 -0.549 -5.738 1.00 98.69 96 THR A O 1
ATOM 667 N N . LEU A 1 97 ? 1.115 -2.045 -5.855 1.00 98.62 97 LEU A N 1
ATOM 668 C CA . LEU A 1 97 ? 2.146 -1.164 -6.382 1.00 98.62 97 LEU A CA 1
ATOM 669 C C . LEU A 1 97 ? 2.299 -1.422 -7.884 1.00 98.62 97 LEU A C 1
ATOM 671 O O . LEU A 1 97 ? 2.714 -2.507 -8.289 1.00 98.62 97 LEU A O 1
ATOM 675 N N . THR A 1 98 ? 2.043 -0.406 -8.701 1.00 98.31 98 THR A N 1
ATOM 676 C CA . THR A 1 98 ? 2.295 -0.449 -10.146 1.00 98.31 98 THR A CA 1
ATOM 677 C C . THR A 1 98 ? 3.664 0.145 -10.468 1.00 98.31 98 THR A C 1
ATOM 679 O O . THR A 1 98 ? 3.914 1.326 -10.216 1.00 98.31 98 THR A O 1
ATOM 682 N N . VAL A 1 99 ? 4.553 -0.655 -11.056 1.00 97.38 99 VAL A N 1
ATOM 683 C CA . VAL A 1 99 ? 5.829 -0.173 -11.600 1.00 97.38 99 VAL A CA 1
ATOM 684 C C . VAL A 1 99 ? 5.636 0.145 -13.078 1.00 97.38 99 VAL A C 1
ATOM 686 O O . VAL A 1 99 ? 5.386 -0.745 -13.888 1.00 97.38 99 VAL A O 1
ATOM 689 N N . ASN A 1 100 ? 5.751 1.421 -13.432 1.00 92.88 100 ASN A N 1
ATOM 690 C CA . ASN A 1 100 ? 5.618 1.896 -14.804 1.00 92.88 100 ASN A CA 1
ATOM 691 C C . ASN A 1 100 ? 6.936 1.715 -15.561 1.00 92.88 100 ASN A C 1
ATOM 693 O O . ASN A 1 100 ? 8.013 1.989 -15.022 1.00 92.88 100 ASN A O 1
ATOM 697 N N . ALA A 1 101 ? 6.853 1.286 -16.821 1.00 84.25 101 ALA A N 1
ATOM 698 C CA . ALA A 1 101 ? 8.018 1.197 -17.693 1.00 84.25 101 ALA A CA 1
ATOM 699 C C . ALA A 1 101 ? 8.679 2.571 -17.867 1.00 84.25 101 ALA A C 1
ATOM 701 O O . ALA A 1 101 ? 8.004 3.601 -17.919 1.00 84.25 101 ALA A O 1
ATOM 702 N N . ALA A 1 102 ? 10.008 2.580 -17.974 1.00 72.50 102 ALA A N 1
ATOM 703 C CA . ALA A 1 102 ? 10.717 3.769 -18.415 1.00 72.50 102 ALA A CA 1
ATOM 704 C C . ALA A 1 102 ? 10.358 4.038 -19.884 1.00 72.50 102 ALA A C 1
ATOM 706 O O . ALA A 1 102 ? 10.420 3.133 -20.717 1.00 72.50 102 ALA A O 1
ATOM 707 N N . VAL A 1 103 ? 9.971 5.274 -20.197 1.00 64.38 103 VAL A N 1
ATOM 708 C CA . VAL A 1 103 ? 9.753 5.689 -21.585 1.00 64.38 103 VAL A CA 1
ATOM 709 C C . VAL A 1 103 ? 11.120 5.792 -22.256 1.00 64.38 103 VAL A C 1
ATOM 711 O O . VAL A 1 103 ? 11.955 6.587 -21.830 1.00 64.38 103 VAL A O 1
ATOM 714 N N . VAL A 1 104 ? 11.348 4.989 -23.294 1.00 63.25 104 VAL A N 1
ATOM 715 C CA . VAL A 1 104 ? 12.510 5.127 -24.178 1.00 63.25 104 VAL A CA 1
ATOM 716 C C . VAL A 1 104 ? 12.014 5.720 -25.489 1.00 63.25 104 VAL A C 1
ATOM 718 O O . VAL A 1 104 ? 11.250 5.082 -26.211 1.00 63.25 104 VAL A O 1
ATOM 721 N N . THR A 1 105 ? 12.431 6.948 -25.784 1.00 61.94 105 THR A N 1
ATOM 722 C CA . THR A 1 105 ? 12.160 7.594 -27.071 1.00 61.94 105 THR A CA 1
ATOM 723 C C . THR A 1 105 ? 13.341 7.333 -27.989 1.00 61.94 105 THR A C 1
ATOM 725 O O . THR A 1 105 ? 14.441 7.776 -27.689 1.00 61.94 105 THR A O 1
ATOM 728 N N . VAL A 1 106 ? 13.107 6.635 -29.100 1.00 63.09 106 VAL A N 1
ATOM 729 C CA . VAL A 1 106 ? 14.090 6.492 -30.180 1.00 63.09 106 VAL A CA 1
ATOM 730 C C . VAL A 1 106 ? 13.706 7.469 -31.281 1.00 63.09 106 VAL A C 1
ATOM 732 O O . VAL A 1 106 ? 12.626 7.355 -31.863 1.00 63.09 106 VAL A O 1
ATOM 735 N N . THR A 1 107 ? 14.576 8.434 -31.563 1.00 71.88 107 THR A N 1
ATOM 736 C CA . THR A 1 107 ? 14.376 9.418 -32.630 1.00 71.88 107 THR A CA 1
ATOM 737 C C . THR A 1 107 ? 15.235 9.031 -33.824 1.00 71.88 107 THR A C 1
ATOM 739 O O . THR A 1 107 ? 16.457 8.954 -33.722 1.00 71.88 107 THR A O 1
ATOM 742 N N . ALA A 1 108 ? 14.606 8.772 -34.972 1.00 76.06 108 ALA A N 1
ATOM 743 C CA . ALA A 1 108 ? 15.344 8.584 -36.215 1.00 76.06 108 ALA A CA 1
ATOM 744 C C . ALA A 1 108 ? 15.978 9.917 -36.631 1.00 76.06 108 ALA A C 1
ATOM 746 O O . ALA A 1 108 ? 15.293 10.938 -36.703 1.00 76.06 108 ALA A O 1
ATOM 747 N N . ASN A 1 109 ? 17.275 9.906 -36.925 1.00 82.88 109 ASN A N 1
ATOM 748 C CA . ASN A 1 109 ? 17.961 11.099 -37.390 1.00 82.88 109 ASN A CA 1
ATOM 749 C C . ASN A 1 109 ? 17.518 11.431 -38.816 1.00 82.88 109 ASN A C 1
ATOM 751 O O . ASN A 1 109 ? 17.417 10.550 -39.677 1.00 82.88 109 ASN A O 1
ATOM 755 N N . ASN A 1 110 ? 17.294 12.717 -39.085 1.00 80.50 110 ASN A N 1
ATOM 756 C CA . ASN A 1 110 ? 17.048 13.181 -40.443 1.00 80.50 110 ASN A CA 1
ATOM 757 C C . ASN A 1 110 ? 18.262 12.862 -41.318 1.00 80.50 110 ASN A C 1
ATOM 759 O O . ASN A 1 110 ? 19.391 13.230 -40.998 1.00 80.50 110 ASN A O 1
ATOM 763 N N . ALA A 1 111 ? 18.009 12.229 -42.458 1.00 82.44 111 ALA A N 1
ATOM 764 C CA . ALA A 1 111 ? 19.021 11.974 -43.464 1.00 82.44 111 ALA A CA 1
ATOM 765 C C . ALA A 1 111 ? 18.538 12.498 -44.816 1.00 82.44 111 ALA A C 1
ATOM 767 O O . ALA A 1 111 ? 17.376 12.331 -45.190 1.00 82.44 111 ALA A O 1
ATOM 768 N N . SER A 1 112 ? 19.439 13.135 -45.555 1.00 80.38 112 SER A N 1
ATOM 769 C CA . SER A 1 112 ? 19.191 13.630 -46.905 1.00 80.38 112 SER A CA 1
ATOM 770 C C . SER A 1 112 ? 20.229 13.060 -47.867 1.00 80.38 112 SER A C 1
ATOM 772 O O . SER A 1 112 ? 21.321 12.653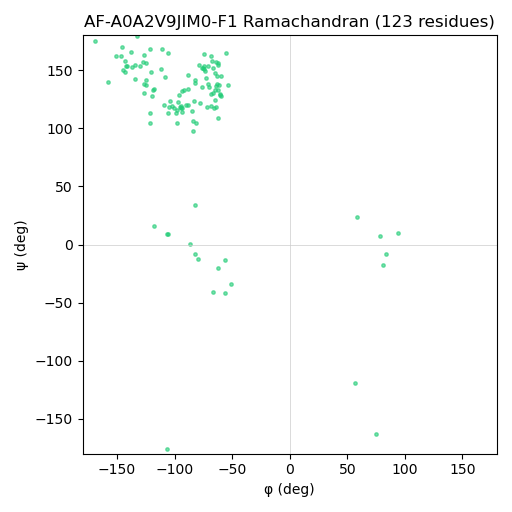 -47.467 1.00 80.38 112 SER A O 1
ATOM 774 N N . ARG A 1 113 ? 19.873 12.997 -49.152 1.00 78.19 113 ARG A N 1
ATOM 775 C CA . ARG A 1 113 ? 20.798 12.636 -50.230 1.00 78.19 113 ARG A CA 1
ATOM 776 C C . ARG A 1 113 ? 20.538 13.476 -51.468 1.00 78.19 113 ARG A C 1
ATOM 778 O O . ARG A 1 113 ? 19.414 13.921 -51.689 1.00 78.19 113 ARG A O 1
ATOM 785 N N . ALA A 1 114 ? 21.571 13.653 -52.285 1.00 74.50 114 ALA A N 1
ATOM 786 C CA . ALA A 1 114 ? 21.435 14.247 -53.609 1.00 74.50 114 ALA A CA 1
ATOM 787 C C . ALA A 1 114 ? 20.723 13.284 -54.581 1.00 74.50 114 ALA A C 1
ATOM 789 O O . ALA A 1 114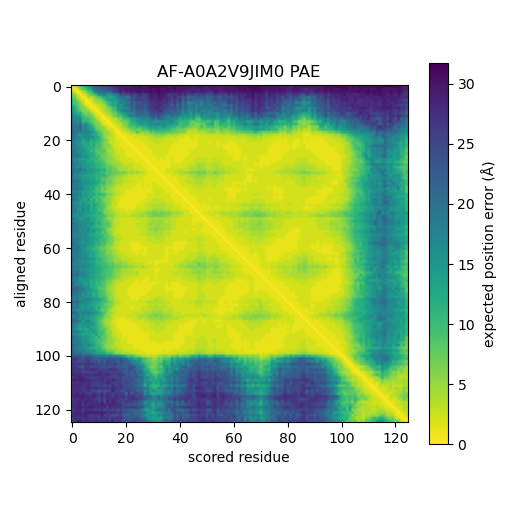 ? 20.782 12.060 -54.424 1.00 74.50 114 ALA A O 1
ATOM 790 N N . TYR A 1 115 ? 20.059 13.828 -55.603 1.00 67.31 115 TYR A N 1
ATOM 791 C CA . TYR A 1 115 ? 19.397 13.031 -56.638 1.00 67.31 115 TYR A CA 1
ATOM 792 C C . TYR A 1 115 ? 20.411 12.132 -57.366 1.00 67.31 115 TYR A C 1
ATOM 794 O O . TYR A 1 115 ? 21.454 12.601 -57.813 1.00 67.31 115 TYR A O 1
ATOM 802 N N . GLY A 1 116 ? 20.115 10.831 -57.450 1.00 76.88 116 GLY A N 1
ATOM 803 C CA . GLY A 1 116 ? 20.996 9.820 -58.051 1.00 76.88 116 GLY A CA 1
ATOM 804 C C . GLY A 1 116 ? 22.085 9.252 -57.129 1.00 76.88 116 GLY A C 1
ATOM 805 O O . GLY A 1 116 ? 22.719 8.268 -57.497 1.00 76.88 116 GLY A O 1
ATOM 806 N N . ALA A 1 117 ? 22.283 9.803 -55.926 1.00 84.75 117 ALA A N 1
ATOM 807 C CA . ALA A 1 117 ? 23.219 9.245 -54.951 1.00 84.75 117 ALA A CA 1
ATOM 808 C C . ALA A 1 117 ? 22.629 8.035 -54.204 1.00 84.75 117 ALA A C 1
ATOM 810 O O . ALA A 1 117 ? 21.407 7.915 -54.034 1.00 84.75 117 ALA A O 1
ATOM 811 N N . ALA A 1 118 ? 23.518 7.158 -53.726 1.00 80.81 118 ALA A N 1
ATOM 812 C CA . ALA A 1 118 ? 23.171 6.047 -52.845 1.00 80.81 118 ALA A CA 1
ATOM 813 C C . ALA A 1 118 ? 22.579 6.545 -51.513 1.00 80.81 118 ALA A C 1
ATOM 815 O O . ALA A 1 118 ? 22.822 7.677 -51.089 1.00 80.81 118 ALA A O 1
ATOM 816 N N . ASN A 1 119 ? 21.790 5.694 -50.852 1.00 78.56 119 ASN A N 1
ATOM 817 C CA . ASN A 1 119 ? 21.202 6.031 -49.557 1.00 78.56 119 ASN A CA 1
ATOM 818 C C . ASN A 1 119 ? 22.285 6.247 -48.494 1.00 78.56 119 ASN A C 1
ATOM 820 O O . ASN A 1 119 ? 23.218 5.445 -48.423 1.00 78.56 119 ASN A O 1
ATOM 824 N N . PRO A 1 120 ? 22.144 7.276 -47.641 1.00 79.69 120 PRO A N 1
ATOM 825 C CA . PRO A 1 120 ? 22.984 7.403 -46.466 1.00 79.69 120 PRO A CA 1
ATOM 826 C C . PRO A 1 120 ? 22.659 6.281 -45.476 1.00 79.69 120 PRO A C 1
ATOM 828 O O . PRO A 1 120 ? 21.566 5.708 -45.483 1.00 79.69 120 PRO A O 1
ATOM 831 N N . THR A 1 121 ? 23.605 5.990 -44.591 1.00 78.88 121 THR A N 1
ATOM 832 C CA . THR A 1 121 ? 23.369 5.144 -43.424 1.00 78.88 121 THR A CA 1
ATOM 833 C C . THR A 1 121 ? 22.400 5.853 -42.484 1.00 78.88 121 THR A C 1
ATOM 835 O O . THR A 1 121 ? 22.695 6.931 -41.969 1.00 78.88 121 THR A O 1
ATOM 838 N N . PHE A 1 122 ? 21.234 5.254 -42.259 1.00 80.31 122 PHE A N 1
ATOM 839 C CA . PHE A 1 122 ? 20.266 5.777 -41.304 1.00 80.31 122 PHE A CA 1
ATOM 840 C C . PHE A 1 122 ? 20.716 5.463 -39.878 1.00 80.31 122 PHE A C 1
ATOM 842 O O . PHE A 1 122 ? 21.150 4.350 -3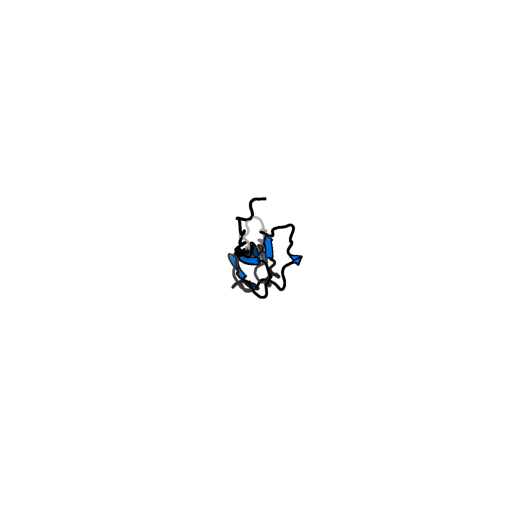9.582 1.00 80.31 122 PHE A O 1
ATOM 849 N N . THR A 1 123 ? 20.608 6.453 -38.998 1.00 72.31 123 THR A N 1
ATOM 850 C CA . THR A 1 123 ? 20.948 6.332 -37.578 1.00 72.31 123 THR A CA 1
ATOM 851 C C . THR A 1 123 ? 19.771 6.806 -36.730 1.00 72.31 123 THR A C 1
ATOM 853 O O . THR A 1 123 ? 18.917 7.556 -37.203 1.00 72.31 123 THR A O 1
ATOM 856 N N . ALA A 1 124 ? 19.706 6.349 -35.484 1.00 71.88 124 ALA A N 1
ATOM 857 C CA . ALA A 1 124 ? 18.725 6.793 -34.502 1.00 71.88 124 ALA A CA 1
ATOM 858 C C . ALA A 1 124 ? 19.417 6.992 -33.149 1.00 71.88 124 ALA A C 1
ATOM 860 O O . ALA A 1 124 ? 20.441 6.351 -32.893 1.00 71.88 124 ALA A O 1
ATOM 861 N N . SER A 1 125 ? 18.872 7.875 -32.316 1.00 62.47 125 SER A N 1
ATOM 862 C CA . SER A 1 125 ? 19.327 8.152 -30.944 1.00 62.47 125 SER A CA 1
ATOM 863 C C . SER A 1 125 ? 18.178 8.081 -29.957 1.00 62.47 125 SER A C 1
ATOM 865 O O . SER A 1 125 ? 17.080 8.554 -30.339 1.00 62.47 125 SER A O 1
#

Secondary structure (DSSP, 8-state):
---------PPPP---PPEEEEEEEPPEEEETTSPPPPP-EEEE---TT--GGG-BS--EEE-S--TT--SSEEEEEEE-TT-B-SSEEEEEE-EEEEEEPPP-PPPBPP----TTPPPPPP-B-

Radius of gyration: 31.24 Å; Cα contacts (8 Å, |Δi|>4): 220; chains: 1; bounding box: 74×28×110 Å

Sequence (125 aa):
SSTNYAVTYVAGTLTINAAVVTVTANNASRAYGAANPTFTASYSGFVNGDTAAVLSGSPSLTTTATASSPASAYTITAAQGTLSATNYTFAFVNGTLTVNAAVVTVTANNASRAYGAANPTFTAS

Foldseek 3Di:
DPPPDDDDDDDDDDDQAFWEKEKEWEEEEDEQLDADDDIDIDIDGDPPPDDCVQKDDDWDWDWPDGSNDDFDKTKTWTGCHPIDGDRYDYDYHIYIYGYDYDDDDKAWDDDDDDPPDDGDDTDID

Solvent-accessible surface area (backbone atoms only — not comparable to full-atom values): 7963 Å² total; per-residue (Å²): 134,88,90,79,76,87,85,80,84,76,86,79,88,86,85,83,78,61,45,57,32,40,39,31,29,49,68,48,71,42,52,47,67,40,68,80,73,89,78,53,71,49,79,45,63,66,59,97,85,53,58,77,83,67,51,42,75,48,66,35,73,46,57,90,73,53,36,82,44,68,63,42,81,37,60,27,46,39,44,59,66,57,51,46,42,95,61,44,46,79,45,66,34,64,19,40,35,38,32,37,68,72,89,80,79,76,44,74,54,92,80,80,70,61,91,92,56,73,83,69,87,84,52,68,84

Mean predicted aligned error: 10.08 Å

Nearest PDB structures (foldseek):
  3kq4-assembly1_A  TM=1.750E-01  e=5.068E+00  Homo sapiens